Protein AF-G5QZD9-F1 (afdb_monomer_lite)

Radius of gyration: 21.94 Å; chains: 1; bounding box: 52×48×44 Å

pLDDT: mean 81.45, std 10.4, range [44.31, 94.56]

Structure (mmCIF, N/CA/C/O backbone):
data_AF-G5QZD9-F1
#
_entry.id   AF-G5QZD9-F1
#
loop_
_atom_site.group_PDB
_atom_site.id
_atom_site.type_symbol
_atom_site.label_atom_id
_atom_site.label_alt_id
_atom_site.label_comp_id
_atom_site.label_asym_id
_atom_site.label_entity_id
_atom_site.label_seq_id
_atom_site.pdbx_PDB_ins_code
_atom_site.Cartn_x
_atom_site.Cartn_y
_atom_site.Cartn_z
_atom_site.occupancy
_atom_site.B_iso_or_equiv
_atom_site.auth_seq_id
_atom_site.auth_comp_id
_atom_site.auth_asym_id
_atom_site.auth_atom_id
_atom_site.pdbx_PDB_model_num
ATOM 1 N N . ALA A 1 1 ? 12.212 10.213 -14.016 1.00 57.09 1 ALA A N 1
ATOM 2 C CA . ALA A 1 1 ? 12.507 11.643 -14.255 1.00 57.09 1 ALA A CA 1
ATOM 3 C C . ALA A 1 1 ? 14.010 11.920 -14.200 1.00 57.09 1 ALA A C 1
ATOM 5 O O . ALA A 1 1 ? 14.555 12.299 -15.226 1.00 57.09 1 ALA A O 1
ATOM 6 N N . LEU A 1 2 ? 14.697 11.643 -13.080 1.00 64.06 2 LEU A N 1
ATOM 7 C CA . LEU A 1 2 ? 16.149 11.859 -12.952 1.00 64.06 2 LEU A CA 1
ATOM 8 C C . LEU A 1 2 ? 16.979 11.125 -14.026 1.00 64.06 2 LEU A C 1
ATOM 10 O O . LEU A 1 2 ? 17.797 11.750 -14.699 1.00 64.06 2 LEU A O 1
ATOM 14 N N . ALA A 1 3 ? 16.728 9.827 -14.249 1.00 65.88 3 ALA A N 1
ATOM 15 C CA . ALA A 1 3 ? 17.441 9.042 -15.269 1.00 65.88 3 ALA A CA 1
ATOM 16 C C . ALA A 1 3 ? 17.212 9.545 -16.706 1.00 65.88 3 ALA A C 1
ATOM 18 O O . ALA A 1 3 ? 18.078 9.401 -17.561 1.00 65.88 3 ALA A O 1
ATOM 19 N N . LEU A 1 4 ? 16.061 10.173 -16.968 1.00 65.69 4 LEU A N 1
ATOM 20 C CA . LEU A 1 4 ? 15.754 10.756 -18.274 1.00 65.69 4 LEU A CA 1
ATOM 21 C C . LEU A 1 4 ? 16.483 12.092 -18.453 1.00 65.69 4 LEU A C 1
ATOM 23 O O . LEU A 1 4 ? 17.042 12.319 -19.516 1.00 65.69 4 LEU A O 1
ATOM 27 N N . MET A 1 5 ? 16.555 12.913 -17.394 1.00 62.81 5 MET A N 1
ATOM 28 C CA . MET A 1 5 ? 17.320 14.169 -17.357 1.00 62.81 5 MET A CA 1
ATOM 29 C C . MET A 1 5 ? 18.821 13.941 -17.555 1.00 62.81 5 MET A C 1
ATOM 31 O O . MET A 1 5 ? 19.468 14.721 -18.243 1.00 62.81 5 MET A O 1
ATOM 35 N N . ALA A 1 6 ? 19.366 12.834 -17.044 1.00 62.91 6 ALA A N 1
ATOM 36 C CA . ALA A 1 6 ? 20.759 12.454 -17.276 1.00 62.91 6 ALA A CA 1
ATOM 37 C C . ALA A 1 6 ? 21.105 12.230 -18.758 1.00 62.91 6 ALA A C 1
ATOM 39 O O . ALA A 1 6 ? 22.253 12.418 -19.141 1.00 62.91 6 ALA A O 1
ATOM 40 N N . LYS A 1 7 ? 20.122 11.867 -19.593 1.00 63.56 7 LYS A N 1
ATOM 41 C CA . LYS A 1 7 ? 20.308 11.682 -21.040 1.00 63.56 7 LYS A CA 1
ATOM 42 C C . LYS A 1 7 ? 20.344 13.011 -21.817 1.00 63.56 7 LYS A C 1
ATOM 44 O O . LYS A 1 7 ? 20.700 13.014 -22.987 1.00 63.56 7 LYS A O 1
ATOM 49 N N . ILE A 1 8 ? 19.936 14.114 -21.183 1.00 67.88 8 ILE A N 1
ATOM 50 C CA . ILE A 1 8 ? 19.807 15.460 -21.777 1.00 67.88 8 ILE A CA 1
ATOM 51 C C . ILE A 1 8 ? 20.953 16.385 -21.325 1.00 67.88 8 ILE A C 1
ATOM 53 O O . ILE A 1 8 ? 21.140 17.460 -21.888 1.00 67.88 8 ILE A O 1
ATOM 57 N N . ILE A 1 9 ? 21.723 15.984 -20.306 1.00 64.19 9 ILE A N 1
ATOM 58 C CA . ILE A 1 9 ? 22.899 16.723 -19.831 1.00 64.19 9 ILE A CA 1
ATOM 59 C C . ILE A 1 9 ? 24.056 16.462 -20.813 1.00 64.19 9 ILE A C 1
ATOM 61 O O . ILE A 1 9 ? 24.324 15.299 -21.118 1.00 64.19 9 ILE A O 1
ATOM 65 N N . PRO A 1 10 ? 24.737 17.505 -21.326 1.00 58.22 10 PRO A N 1
ATOM 66 C CA . PRO A 1 10 ? 25.807 17.349 -22.309 1.00 58.22 10 PRO A CA 1
ATOM 67 C C . PRO A 1 10 ? 26.941 16.453 -21.786 1.00 58.22 10 PRO A C 1
ATOM 69 O O . PRO A 1 10 ? 27.402 16.628 -20.657 1.00 58.22 10 PRO A O 1
ATOM 72 N N . GLU A 1 11 ? 27.436 15.546 -22.640 1.00 56.56 11 GLU A N 1
ATOM 73 C CA . GLU A 1 11 ? 28.496 14.556 -22.344 1.00 56.56 11 GLU A CA 1
ATOM 74 C C . GLU A 1 11 ? 29.808 15.158 -21.794 1.00 56.56 11 GLU A C 1
ATOM 76 O O . GLU A 1 11 ? 30.648 14.438 -21.260 1.00 56.56 11 GLU A O 1
ATOM 81 N N . ASN A 1 12 ? 29.982 16.482 -21.871 1.00 55.44 12 ASN A N 1
ATOM 82 C CA . ASN A 1 12 ? 31.147 17.215 -21.363 1.00 55.44 12 ASN A CA 1
ATOM 83 C C . ASN A 1 12 ? 31.168 17.357 -19.823 1.00 55.44 12 ASN A C 1
ATOM 85 O O . ASN A 1 12 ? 32.172 17.745 -19.235 1.00 55.44 12 ASN A O 1
ATOM 89 N N . THR A 1 13 ? 30.071 17.046 -19.126 1.00 58.12 13 THR A N 1
ATOM 90 C CA . THR A 1 13 ? 30.067 17.006 -17.654 1.00 58.12 13 THR A CA 1
ATOM 91 C C . THR A 1 13 ? 30.233 15.560 -17.200 1.00 58.12 13 THR A C 1
ATOM 93 O O . THR A 1 13 ? 29.242 14.864 -17.037 1.00 58.12 13 THR A O 1
ATOM 96 N N . GLY A 1 14 ? 31.492 15.118 -17.066 1.00 60.09 14 GLY A N 1
ATOM 97 C CA . GLY A 1 14 ? 31.968 13.855 -16.473 1.00 60.09 14 GLY A CA 1
ATOM 98 C C . GLY A 1 14 ? 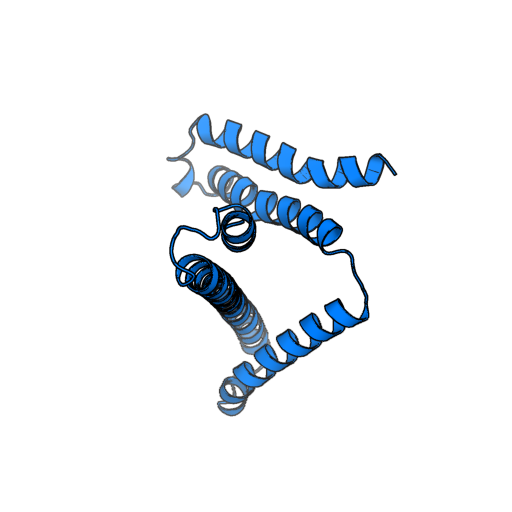30.965 12.694 -16.376 1.00 60.09 14 GLY A C 1
ATOM 99 O O . GLY A 1 14 ? 30.033 12.745 -15.574 1.00 60.09 14 GLY A O 1
ATOM 100 N N . GLY A 1 15 ? 31.224 11.588 -17.089 1.00 72.00 15 GLY A N 1
ATOM 101 C CA . GLY A 1 15 ? 30.365 10.387 -17.215 1.00 72.00 15 GLY A CA 1
ATOM 102 C C . GLY A 1 15 ? 29.897 9.677 -15.926 1.00 72.00 15 GLY A C 1
ATOM 103 O O . GLY A 1 15 ? 29.249 8.637 -15.994 1.00 72.00 15 GLY A O 1
ATOM 104 N N . PHE A 1 16 ? 30.179 10.233 -14.751 1.00 78.50 16 PHE A N 1
ATOM 105 C CA . PHE A 1 16 ? 29.703 9.794 -13.444 1.00 78.50 16 PHE A CA 1
ATOM 106 C C . PHE A 1 16 ? 28.245 10.197 -13.147 1.00 78.50 16 PHE A C 1
ATOM 108 O O . PHE A 1 16 ? 27.526 9.448 -12.485 1.00 78.50 16 PHE A O 1
ATOM 115 N N . ILE A 1 17 ? 27.769 11.344 -13.650 1.00 81.25 17 ILE A N 1
ATOM 116 C CA . ILE A 1 17 ? 26.420 11.865 -13.338 1.00 81.25 17 ILE A CA 1
ATOM 117 C C . ILE A 1 17 ? 25.297 10.941 -13.854 1.00 81.25 17 ILE A C 1
ATOM 119 O O . ILE A 1 17 ? 24.363 10.664 -13.091 1.00 81.25 17 ILE A O 1
ATOM 123 N N . PRO A 1 18 ? 25.357 10.400 -15.089 1.00 81.12 18 PRO A N 1
ATOM 124 C CA . PRO A 1 18 ? 24.332 9.477 -15.572 1.00 81.12 18 PRO A CA 1
ATOM 125 C C . PRO A 1 18 ? 24.276 8.170 -14.781 1.00 81.12 18 PRO A C 1
ATOM 127 O O . PRO A 1 18 ? 23.185 7.689 -14.470 1.00 81.12 18 PRO A O 1
ATOM 130 N N . VAL A 1 19 ? 25.437 7.639 -14.386 1.00 84.31 19 VAL A N 1
ATOM 131 C CA . VAL A 1 19 ? 25.536 6.431 -13.553 1.00 84.31 19 VAL A CA 1
ATOM 132 C C . VAL A 1 19 ? 24.890 6.669 -12.189 1.00 84.31 19 VAL A C 1
ATOM 134 O O . VAL A 1 19 ? 24.059 5.868 -11.755 1.00 84.31 19 VAL A O 1
ATOM 137 N N . LEU A 1 20 ? 25.191 7.805 -11.546 1.00 86.62 20 LEU A N 1
ATOM 138 C CA . LEU A 1 20 ? 24.566 8.182 -10.277 1.00 86.62 20 LEU A CA 1
ATOM 139 C C . LEU A 1 20 ? 23.046 8.312 -10.405 1.00 86.62 20 LEU A C 1
ATOM 141 O O . LEU A 1 20 ? 22.310 7.878 -9.526 1.00 86.62 20 LEU A O 1
ATOM 145 N N . SER A 1 21 ? 22.567 8.887 -11.507 1.00 85.25 21 SER A N 1
ATOM 146 C CA . SER A 1 21 ? 21.140 9.101 -11.747 1.00 85.25 21 SER A CA 1
ATOM 147 C C . SER A 1 21 ? 20.358 7.793 -11.919 1.00 85.25 21 SER A C 1
ATOM 149 O O . SER A 1 21 ? 19.249 7.647 -11.389 1.00 85.25 21 SER A O 1
ATOM 151 N N . VAL A 1 22 ? 20.941 6.811 -12.615 1.00 88.00 22 VAL A N 1
ATOM 152 C CA . VAL A 1 22 ? 20.361 5.465 -12.739 1.00 88.00 22 VAL A CA 1
ATOM 153 C C . VAL A 1 22 ? 20.361 4.759 -11.385 1.00 88.00 22 VAL A C 1
ATOM 155 O O . VAL A 1 22 ? 19.324 4.232 -10.984 1.00 88.00 22 VAL A O 1
ATOM 158 N N . LEU A 1 23 ? 21.474 4.814 -10.645 1.00 90.25 23 LEU A N 1
ATOM 159 C CA . LEU A 1 23 ? 21.570 4.245 -9.298 1.00 90.25 23 LEU A CA 1
ATOM 160 C C . LEU A 1 23 ? 20.521 4.835 -8.351 1.00 90.25 23 LEU A C 1
ATOM 162 O O . LEU A 1 23 ? 19.809 4.081 -7.693 1.00 90.25 23 LEU A O 1
ATOM 166 N N . LEU A 1 24 ? 20.378 6.164 -8.331 1.00 90.31 24 LEU A N 1
ATOM 167 C CA . LEU A 1 24 ? 19.364 6.866 -7.541 1.00 90.31 24 LEU A CA 1
ATOM 168 C C . LEU A 1 24 ? 17.943 6.475 -7.950 1.00 90.31 24 LEU A C 1
ATOM 170 O O . LEU A 1 24 ? 17.063 6.357 -7.104 1.00 90.31 24 LEU A O 1
ATOM 174 N N . SER A 1 25 ? 17.705 6.257 -9.244 1.00 91.25 25 SER A N 1
ATOM 175 C CA . SER A 1 25 ? 16.388 5.842 -9.727 1.00 91.25 25 SER A CA 1
ATOM 176 C C . SER A 1 25 ? 16.050 4.416 -9.280 1.00 91.25 25 SER A C 1
ATOM 178 O O . SER A 1 25 ? 14.940 4.176 -8.812 1.00 91.25 25 SER A O 1
ATOM 180 N N . ILE A 1 26 ? 16.999 3.479 -9.365 1.00 92.62 26 ILE A N 1
ATOM 181 C CA . ILE A 1 26 ? 16.796 2.091 -8.921 1.00 92.62 26 ILE A CA 1
ATOM 182 C C . ILE A 1 26 ? 16.635 2.029 -7.399 1.00 92.62 26 ILE A C 1
ATOM 184 O O . ILE A 1 26 ? 15.711 1.379 -6.911 1.00 92.62 26 ILE A O 1
ATOM 188 N N . SER A 1 27 ? 17.480 2.730 -6.640 1.00 93.00 27 SER A N 1
ATOM 189 C CA . SER A 1 27 ? 17.384 2.748 -5.177 1.00 93.00 27 SER A CA 1
ATOM 190 C C . SER A 1 27 ? 16.080 3.387 -4.693 1.00 93.00 27 SER A C 1
ATOM 192 O O . SER A 1 27 ? 15.465 2.870 -3.757 1.00 93.00 27 SER A O 1
ATOM 194 N N . ALA A 1 28 ? 15.604 4.444 -5.360 1.00 93.12 28 ALA A N 1
ATOM 195 C CA . ALA A 1 28 ? 14.305 5.045 -5.079 1.00 93.12 28 ALA A CA 1
ATOM 196 C C . ALA A 1 28 ? 13.159 4.050 -5.315 1.00 93.12 28 ALA A C 1
ATOM 198 O O . ALA A 1 28 ? 12.309 3.887 -4.442 1.00 93.12 28 ALA A O 1
ATOM 199 N N . ILE A 1 29 ? 13.167 3.335 -6.447 1.00 93.00 29 ILE A N 1
ATOM 200 C CA . ILE A 1 29 ? 12.150 2.318 -6.755 1.00 93.00 29 ILE A CA 1
ATOM 201 C C . ILE A 1 29 ? 12.163 1.199 -5.706 1.00 93.00 29 ILE A C 1
ATOM 203 O O . ILE A 1 29 ? 11.103 0.845 -5.193 1.00 93.00 29 ILE A O 1
ATOM 207 N N . LEU A 1 30 ? 13.340 0.680 -5.339 1.00 94.56 30 LEU A N 1
ATOM 208 C CA . LEU A 1 30 ? 13.469 -0.359 -4.310 1.00 94.56 30 LEU A CA 1
ATOM 209 C C . LEU A 1 30 ? 12.960 0.122 -2.946 1.00 94.56 30 LEU A C 1
ATOM 211 O O . LEU A 1 30 ? 12.228 -0.597 -2.271 1.00 94.56 30 LEU A O 1
ATOM 215 N N . THR A 1 31 ? 13.297 1.353 -2.560 1.00 94.44 31 THR A N 1
ATOM 216 C CA . THR A 1 31 ? 12.862 1.940 -1.284 1.00 94.44 31 THR A CA 1
ATOM 217 C C . THR A 1 31 ? 11.345 2.104 -1.240 1.00 94.44 31 THR A C 1
ATOM 219 O O . THR A 1 31 ? 10.706 1.694 -0.271 1.00 94.44 31 THR A O 1
ATOM 222 N N . SER A 1 32 ? 10.742 2.652 -2.300 1.00 94.31 32 SER A N 1
ATOM 223 C CA . SER A 1 32 ? 9.285 2.778 -2.396 1.00 94.31 32 SER A CA 1
ATOM 224 C C . SER A 1 32 ? 8.596 1.413 -2.413 1.00 94.31 32 SER A C 1
ATOM 226 O O . SER A 1 32 ? 7.576 1.243 -1.748 1.00 94.31 32 SER A O 1
ATOM 228 N N . PHE A 1 33 ? 9.167 0.430 -3.115 1.00 92.19 33 PHE A N 1
ATOM 229 C CA . PHE A 1 33 ? 8.639 -0.930 -3.150 1.00 92.19 33 PHE A CA 1
ATOM 230 C C . PHE A 1 33 ? 8.636 -1.570 -1.760 1.00 92.19 33 PHE A C 1
ATOM 232 O O . PHE A 1 33 ? 7.592 -2.044 -1.320 1.00 92.19 33 PHE A O 1
ATOM 239 N N . PHE A 1 34 ? 9.759 -1.532 -1.035 1.00 92.56 34 PHE A N 1
ATOM 240 C CA . PHE A 1 34 ? 9.830 -2.100 0.313 1.00 92.56 34 PHE A CA 1
ATOM 241 C C . PHE A 1 34 ? 8.919 -1.377 1.305 1.00 92.56 34 PHE A C 1
ATOM 243 O O . PHE A 1 34 ? 8.291 -2.039 2.126 1.00 92.56 34 PHE A O 1
ATOM 250 N N . GLY A 1 35 ? 8.789 -0.050 1.208 1.00 93.94 35 GLY A N 1
ATOM 251 C CA . GLY A 1 35 ? 7.867 0.709 2.055 1.00 93.94 35 GLY A CA 1
ATOM 252 C C . GLY A 1 35 ? 6.409 0.276 1.871 1.00 93.94 35 GLY A C 1
ATOM 253 O O . GLY A 1 35 ? 5.706 0.018 2.847 1.00 93.94 35 GLY A O 1
ATOM 254 N N . ILE A 1 36 ? 5.963 0.134 0.619 1.00 91.88 36 ILE A N 1
ATOM 255 C CA . ILE A 1 36 ? 4.601 -0.324 0.305 1.00 91.88 36 ILE A CA 1
ATOM 256 C C . ILE A 1 36 ? 4.421 -1.798 0.688 1.00 91.88 36 ILE A C 1
ATOM 258 O O . ILE A 1 36 ? 3.399 -2.158 1.272 1.00 91.88 36 ILE A O 1
ATOM 262 N N . TYR A 1 37 ? 5.414 -2.645 0.400 1.00 91.75 37 TYR A N 1
ATOM 263 C CA . TYR A 1 37 ? 5.389 -4.066 0.742 1.00 91.75 37 TYR A CA 1
ATOM 264 C C . TYR A 1 37 ? 5.252 -4.290 2.249 1.00 91.75 37 TYR A C 1
ATOM 266 O O . TYR A 1 37 ? 4.442 -5.113 2.663 1.00 91.75 37 TYR A O 1
ATOM 274 N N . LEU A 1 38 ? 5.989 -3.540 3.073 1.00 92.94 38 LEU A N 1
ATOM 275 C CA . LEU A 1 38 ? 5.912 -3.662 4.527 1.00 92.94 38 LEU A CA 1
ATOM 276 C C . LEU A 1 38 ? 4.523 -3.260 5.050 1.00 92.94 38 LEU A C 1
ATOM 278 O O . LEU A 1 38 ? 3.936 -3.980 5.852 1.00 92.94 38 LEU A O 1
ATOM 282 N N . GLY A 1 39 ? 3.947 -2.175 4.520 1.00 91.88 39 GLY A N 1
ATOM 283 C CA . GLY A 1 39 ? 2.578 -1.770 4.857 1.00 91.88 39 GLY A CA 1
ATOM 284 C C . GLY A 1 39 ? 1.528 -2.808 4.444 1.00 91.88 39 GLY A C 1
ATOM 285 O O . GLY A 1 39 ? 0.608 -3.103 5.206 1.00 91.88 39 GLY A O 1
ATOM 286 N N . PHE A 1 40 ? 1.680 -3.409 3.261 1.00 91.62 40 PHE A N 1
ATOM 287 C CA . PHE A 1 40 ? 0.834 -4.516 2.808 1.00 91.62 40 PHE A CA 1
ATOM 288 C C . PHE A 1 40 ? 0.982 -5.753 3.700 1.00 91.62 40 PHE A C 1
ATOM 290 O O . PHE A 1 40 ? -0.017 -6.373 4.069 1.00 91.62 40 PHE A O 1
ATOM 297 N N . TYR A 1 41 ? 2.218 -6.086 4.070 1.00 91.94 41 TYR A N 1
ATOM 298 C CA . TYR A 1 41 ? 2.540 -7.209 4.936 1.00 91.94 41 TYR A CA 1
ATOM 299 C C . TYR A 1 41 ? 1.879 -7.070 6.310 1.00 91.94 41 TYR A C 1
ATOM 301 O O . TYR A 1 41 ? 1.229 -8.013 6.772 1.00 91.94 41 TYR A O 1
ATOM 309 N N . ASP A 1 42 ? 1.988 -5.897 6.934 1.00 91.31 42 ASP A N 1
ATOM 310 C CA . ASP A 1 42 ? 1.383 -5.623 8.239 1.00 91.3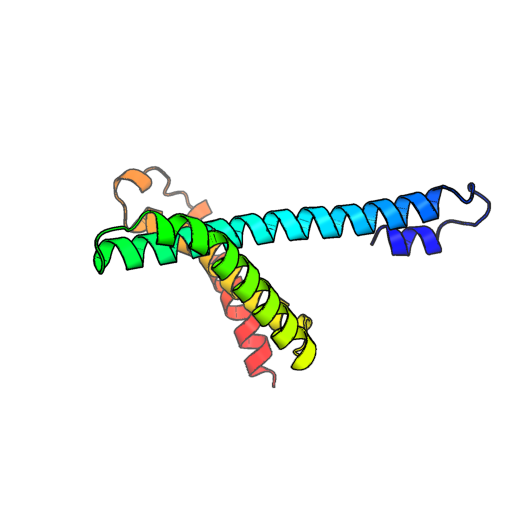1 42 ASP A CA 1
ATOM 311 C C . ASP A 1 42 ? -0.147 -5.621 8.160 1.00 91.31 42 ASP A C 1
ATOM 313 O O . ASP A 1 42 ? -0.813 -6.208 9.017 1.00 91.31 42 ASP A O 1
ATOM 317 N N . ALA A 1 43 ? -0.720 -5.033 7.103 1.00 91.62 43 ALA A N 1
ATOM 318 C CA . ALA A 1 43 ? -2.164 -5.019 6.894 1.00 91.62 43 ALA A CA 1
ATOM 319 C C . ALA A 1 43 ? -2.734 -6.437 6.726 1.00 91.62 43 ALA A C 1
ATOM 321 O O . ALA A 1 43 ? -3.688 -6.806 7.415 1.00 91.62 43 ALA A O 1
ATOM 322 N N . LEU A 1 44 ? -2.138 -7.259 5.854 1.00 90.94 44 LEU A N 1
ATOM 323 C CA . LEU A 1 44 ? -2.578 -8.639 5.652 1.00 90.94 44 LEU A CA 1
ATOM 324 C C . LEU A 1 44 ? -2.366 -9.498 6.894 1.00 90.94 44 LEU A C 1
ATOM 326 O O . LEU A 1 44 ? -3.278 -10.223 7.288 1.00 90.94 44 LEU A O 1
ATOM 330 N N . SER A 1 45 ? -1.197 -9.404 7.528 1.00 90.38 45 SER A N 1
ATOM 331 C CA . SER A 1 45 ? -0.912 -10.146 8.757 1.00 90.38 45 SER A CA 1
ATOM 332 C C . SER A 1 45 ? -1.912 -9.783 9.853 1.00 90.38 45 SER A C 1
ATOM 334 O O . SER A 1 45 ? -2.465 -10.676 10.489 1.00 90.38 45 SER A O 1
ATOM 336 N N . GLY A 1 46 ? -2.223 -8.494 10.023 1.00 88.75 46 GLY A N 1
ATOM 337 C CA . GLY A 1 46 ? -3.230 -8.019 10.971 1.00 88.75 46 GLY A CA 1
ATOM 338 C C . GLY A 1 46 ? -4.630 -8.561 10.679 1.00 88.75 46 GLY A C 1
ATOM 339 O O . GLY A 1 46 ? -5.291 -9.061 11.589 1.00 88.75 46 GLY A O 1
ATOM 340 N N . ILE A 1 47 ? -5.067 -8.535 9.413 1.00 89.44 47 ILE A N 1
ATOM 341 C CA . ILE A 1 47 ? -6.364 -9.095 8.996 1.00 89.44 47 ILE A CA 1
ATOM 342 C C . ILE A 1 47 ? -6.420 -10.598 9.282 1.00 89.44 47 ILE A C 1
ATOM 344 O O . ILE A 1 47 ? -7.377 -11.073 9.894 1.00 89.44 47 ILE A O 1
ATOM 348 N N . ILE A 1 48 ? -5.392 -11.345 8.872 1.00 87.69 48 ILE A N 1
ATOM 349 C CA . ILE A 1 48 ? -5.333 -12.798 9.044 1.00 87.69 48 ILE A CA 1
ATOM 350 C C . ILE A 1 48 ? -5.318 -13.163 10.531 1.00 87.69 48 ILE A C 1
ATOM 352 O O . ILE A 1 48 ? -6.061 -14.054 10.937 1.00 87.69 48 ILE A O 1
ATOM 356 N N . ILE A 1 49 ? -4.526 -12.467 11.354 1.00 86.69 49 ILE A N 1
ATOM 357 C CA . ILE A 1 49 ? -4.483 -12.691 12.805 1.00 86.69 49 ILE A CA 1
ATOM 358 C C . ILE A 1 49 ? -5.843 -12.382 13.431 1.00 86.69 49 ILE A C 1
ATOM 360 O O . ILE A 1 49 ? -6.330 -13.189 14.215 1.00 86.69 49 ILE A O 1
ATOM 364 N N . ASN A 1 50 ? -6.478 -11.264 13.071 1.00 88.12 50 ASN A N 1
ATOM 365 C CA . ASN A 1 50 ? -7.782 -10.878 13.613 1.00 88.12 50 ASN A CA 1
ATOM 366 C C . ASN A 1 50 ? -8.886 -11.893 13.261 1.00 88.12 50 ASN A C 1
ATOM 368 O O . ASN A 1 50 ? -9.727 -12.216 14.097 1.00 88.12 50 ASN A O 1
ATOM 372 N N . ILE A 1 51 ? -8.876 -12.431 12.037 1.00 84.75 51 ILE A N 1
ATOM 373 C CA . ILE A 1 51 ? -9.803 -13.495 11.627 1.00 84.75 51 ILE A CA 1
ATOM 374 C C . ILE A 1 51 ? -9.480 -14.802 12.358 1.00 84.75 51 ILE A C 1
ATOM 376 O O . ILE A 1 51 ? -10.388 -15.452 12.874 1.00 84.75 51 ILE A O 1
ATOM 380 N N . ALA A 1 52 ? -8.203 -15.182 12.426 1.00 83.44 52 ALA A N 1
ATOM 381 C CA . ALA A 1 52 ? -7.774 -16.411 13.081 1.00 83.44 52 ALA A CA 1
ATOM 382 C C . ALA A 1 52 ? -8.135 -16.411 14.570 1.00 83.44 52 ALA A C 1
ATOM 384 O O . ALA A 1 52 ? -8.669 -17.402 15.053 1.00 83.44 52 ALA A O 1
ATOM 385 N N . ASP A 1 53 ? -7.933 -15.293 15.270 1.00 80.38 53 ASP A N 1
ATOM 386 C CA . ASP A 1 53 ? -8.271 -15.150 16.690 1.00 80.38 53 ASP A CA 1
ATOM 387 C C . ASP A 1 53 ? -9.777 -15.255 16.954 1.00 80.38 53 ASP A C 1
ATOM 389 O O . ASP A 1 53 ? -10.205 -15.694 18.019 1.00 80.38 53 ASP A O 1
ATOM 393 N N . ARG A 1 54 ? -10.596 -14.896 15.958 1.00 77.75 54 ARG A N 1
ATOM 394 C CA . ARG A 1 54 ? -12.053 -15.001 16.042 1.00 77.75 54 ARG A CA 1
ATOM 395 C C . ARG A 1 54 ? -12.570 -16.430 15.841 1.00 77.75 54 ARG A C 1
ATOM 397 O O . ARG A 1 54 ? -13.672 -16.722 16.297 1.00 77.75 54 ARG A O 1
ATOM 404 N N . PHE A 1 55 ? -11.819 -17.302 15.164 1.00 73.44 55 PHE A N 1
ATOM 405 C CA . PHE A 1 55 ? -12.286 -18.641 14.776 1.00 73.44 55 PHE A CA 1
ATOM 406 C C . PHE A 1 55 ? -11.504 -19.810 15.403 1.00 73.44 55 PHE A C 1
ATOM 408 O O . PHE A 1 55 ? -12.081 -20.883 15.566 1.00 73.44 55 PHE A O 1
ATOM 415 N N . ILE A 1 56 ? -10.219 -19.656 15.745 1.00 69.56 56 ILE A N 1
ATOM 416 C CA . ILE A 1 56 ? -9.335 -20.751 16.184 1.00 69.56 56 ILE A CA 1
ATOM 417 C C . ILE A 1 56 ? -8.453 -20.311 17.365 1.00 69.56 56 ILE A C 1
ATOM 419 O O . ILE A 1 56 ? -7.843 -19.245 17.350 1.00 69.56 56 ILE A O 1
ATOM 423 N N . VAL A 1 57 ? -8.297 -21.192 18.363 1.00 60.09 57 VAL A N 1
ATOM 424 C CA . VAL A 1 57 ? -7.313 -21.019 19.446 1.00 60.09 57 VAL A CA 1
ATOM 425 C C . VAL A 1 57 ? -5.896 -21.076 18.866 1.00 60.09 57 VAL A C 1
ATOM 427 O O . VAL A 1 57 ? -5.479 -22.061 18.255 1.00 60.09 57 VAL A O 1
ATOM 430 N N . ARG A 1 58 ? -5.161 -19.979 19.048 1.00 62.53 58 ARG A N 1
ATOM 431 C CA . ARG A 1 58 ? -3.875 -19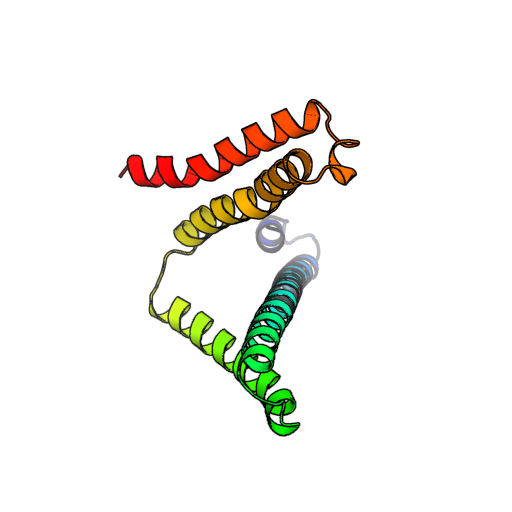.678 18.409 1.00 62.53 58 ARG A CA 1
ATOM 432 C C . ARG A 1 58 ? -2.820 -20.772 18.650 1.00 62.53 58 ARG A C 1
ATOM 434 O O . ARG A 1 58 ? -2.377 -20.994 19.773 1.00 62.53 58 ARG A O 1
ATOM 441 N N . GLY A 1 59 ? -2.346 -21.411 17.580 1.00 64.19 59 GLY A N 1
ATOM 442 C CA . GLY A 1 59 ? -1.188 -22.311 17.621 1.00 64.19 59 GLY A CA 1
ATOM 443 C C . GLY A 1 59 ? 0.117 -21.583 17.276 1.00 64.19 59 GLY A C 1
ATOM 444 O O . GLY A 1 59 ? 0.181 -20.875 16.274 1.00 64.19 59 GLY A O 1
ATOM 445 N N . LYS A 1 60 ? 1.201 -21.806 18.037 1.00 66.69 60 LYS A N 1
ATOM 446 C CA . LYS A 1 60 ? 2.542 -21.207 17.802 1.00 66.69 60 LYS A CA 1
ATOM 447 C C . LYS A 1 60 ? 3.080 -21.442 16.374 1.00 66.69 60 LYS A C 1
ATOM 449 O O . LYS A 1 60 ? 3.816 -20.615 15.847 1.00 66.69 60 LYS A O 1
ATOM 454 N N . LYS A 1 61 ? 2.667 -22.546 15.733 1.00 70.00 61 LYS A N 1
ATOM 455 C CA . LYS A 1 61 ? 3.002 -22.890 14.338 1.00 70.00 61 LYS A CA 1
ATOM 456 C C . LYS A 1 61 ? 2.384 -21.931 13.311 1.00 70.00 61 LYS A C 1
ATOM 458 O O . LYS A 1 61 ? 3.021 -21.651 12.303 1.00 70.00 61 LYS A O 1
ATOM 463 N N . PHE A 1 62 ? 1.189 -21.397 13.576 1.00 78.44 62 PHE A N 1
ATOM 464 C CA . PHE A 1 62 ? 0.496 -20.478 12.667 1.00 78.44 62 PHE A CA 1
ATOM 465 C C . PHE A 1 62 ? 1.252 -19.156 12.522 1.00 78.44 62 PHE A C 1
ATOM 467 O O . PHE A 1 62 ? 1.471 -18.685 11.411 1.00 78.44 62 PHE A O 1
ATOM 474 N N . ASN A 1 63 ? 1.743 -18.610 13.638 1.00 78.62 63 ASN A N 1
ATOM 475 C CA . ASN A 1 63 ? 2.482 -17.348 13.633 1.00 78.62 63 ASN A CA 1
ATOM 476 C C . ASN A 1 63 ? 3.805 -17.440 12.855 1.00 78.62 63 ASN A C 1
ATOM 478 O O . ASN A 1 63 ? 4.228 -16.466 12.248 1.00 78.62 63 ASN A O 1
ATOM 482 N N . ASN A 1 64 ? 4.442 -18.616 12.848 1.00 83.25 64 ASN A N 1
ATOM 483 C CA . ASN A 1 64 ? 5.680 -18.828 12.099 1.00 83.25 64 ASN A CA 1
ATOM 484 C C . ASN A 1 64 ? 5.435 -19.048 10.595 1.00 83.25 64 ASN A C 1
ATOM 486 O O . ASN A 1 64 ? 6.316 -18.784 9.787 1.00 83.25 64 ASN A O 1
ATOM 490 N N . PHE A 1 65 ? 4.244 -19.525 10.212 1.00 85.25 65 PHE A N 1
ATOM 491 C CA . PHE A 1 65 ? 3.871 -19.749 8.811 1.00 85.25 65 PHE A CA 1
ATOM 492 C C . PHE A 1 65 ? 3.274 -18.502 8.140 1.00 85.25 65 PHE A C 1
ATOM 494 O O . PHE A 1 65 ? 3.389 -18.332 6.928 1.00 85.25 65 PHE A O 1
ATOM 501 N N . LEU A 1 66 ? 2.680 -17.605 8.931 1.00 87.12 66 LEU A N 1
ATOM 502 C CA . LEU A 1 66 ? 2.098 -16.345 8.476 1.00 87.12 66 LEU A CA 1
ATOM 503 C C . LEU A 1 66 ? 3.021 -15.512 7.560 1.00 87.12 66 LEU A C 1
ATOM 505 O O . LEU A 1 66 ? 2.565 -15.153 6.472 1.00 87.12 66 LEU A O 1
ATOM 509 N N . PRO A 1 67 ? 4.303 -15.249 7.904 1.00 87.19 67 PRO A N 1
ATOM 510 C CA . PRO A 1 67 ? 5.178 -14.456 7.042 1.00 87.19 67 PRO A CA 1
ATOM 511 C C . PRO A 1 67 ? 5.391 -15.079 5.662 1.00 87.19 67 PRO A C 1
ATOM 513 O O . PRO A 1 67 ? 5.372 -14.381 4.645 1.00 87.19 67 PRO A O 1
ATOM 516 N N . TYR A 1 68 ? 5.557 -16.402 5.617 1.00 89.38 68 TYR A N 1
ATOM 517 C CA . TYR A 1 68 ? 5.728 -17.141 4.369 1.00 89.38 68 TYR A CA 1
ATOM 518 C C . TYR A 1 68 ? 4.475 -17.060 3.500 1.00 89.38 68 TYR A C 1
ATOM 520 O O . TYR A 1 68 ? 4.580 -16.824 2.299 1.00 89.38 68 TYR A O 1
ATOM 528 N N . LEU A 1 69 ? 3.291 -17.192 4.104 1.00 89.19 69 LEU A N 1
ATOM 529 C CA . LEU A 1 69 ? 2.019 -17.118 3.391 1.00 89.19 69 LEU A CA 1
ATOM 530 C C . LEU A 1 69 ? 1.774 -15.729 2.785 1.00 89.19 69 LEU A C 1
ATOM 532 O O . LEU A 1 69 ? 1.388 -15.627 1.620 1.00 89.19 69 LEU A O 1
ATOM 536 N N . VAL A 1 70 ? 2.036 -14.662 3.542 1.00 90.62 70 VAL A N 1
ATOM 537 C CA . VAL A 1 70 ? 1.863 -13.279 3.064 1.00 90.62 70 VAL A CA 1
ATOM 538 C C . VAL A 1 70 ? 2.838 -12.968 1.924 1.00 90.62 70 VAL A C 1
ATOM 540 O O . VAL A 1 70 ? 2.429 -12.435 0.892 1.00 90.62 70 VAL A O 1
ATOM 543 N N . THR A 1 71 ? 4.100 -13.384 2.063 1.00 90.19 71 THR A N 1
ATOM 544 C CA . THR A 1 71 ? 5.126 -13.201 1.023 1.00 90.19 71 THR A CA 1
ATOM 545 C C . THR A 1 71 ? 4.781 -13.977 -0.251 1.00 90.19 71 THR A C 1
ATOM 547 O O . THR A 1 71 ? 4.831 -13.422 -1.348 1.00 90.19 71 THR A O 1
ATOM 550 N N . LEU A 1 72 ? 4.371 -15.245 -0.123 1.00 92.25 72 LEU A N 1
ATOM 551 C CA . LEU A 1 72 ? 3.954 -16.075 -1.257 1.00 92.25 72 LEU A CA 1
ATOM 552 C C . LEU A 1 72 ? 2.760 -15.452 -1.991 1.00 92.25 72 LEU A C 1
ATOM 554 O O . LEU A 1 72 ? 2.758 -15.379 -3.217 1.00 92.25 72 LEU A O 1
ATOM 558 N N . THR A 1 73 ? 1.775 -14.955 -1.240 1.00 90.12 73 THR A N 1
ATOM 559 C CA . THR A 1 73 ? 0.590 -14.294 -1.805 1.00 90.12 73 THR A CA 1
ATOM 560 C C . THR A 1 73 ? 0.978 -13.040 -2.590 1.00 90.12 73 THR A C 1
ATOM 562 O O . THR A 1 73 ? 0.489 -12.842 -3.700 1.00 90.12 73 THR A O 1
ATOM 565 N N . ALA A 1 74 ? 1.898 -12.223 -2.067 1.00 90.69 74 ALA A N 1
ATOM 566 C CA . ALA A 1 74 ? 2.400 -11.042 -2.768 1.00 90.69 74 ALA A CA 1
ATOM 567 C C . ALA A 1 74 ? 3.082 -11.403 -4.100 1.00 90.69 74 ALA A C 1
ATOM 569 O O . ALA A 1 74 ? 2.810 -10.773 -5.121 1.00 90.69 74 ALA A O 1
ATOM 570 N N . ILE A 1 75 ? 3.925 -12.443 -4.105 1.00 91.62 75 ILE A N 1
ATOM 571 C CA . ILE A 1 75 ? 4.628 -12.910 -5.310 1.00 91.62 75 ILE A CA 1
ATOM 572 C C . ILE A 1 75 ? 3.631 -13.405 -6.361 1.00 91.62 75 ILE A C 1
ATOM 574 O O . ILE A 1 75 ? 3.731 -13.013 -7.520 1.00 91.62 75 ILE A O 1
ATOM 578 N N . VAL A 1 76 ? 2.648 -14.221 -5.967 1.00 93.69 76 VAL A N 1
ATOM 579 C CA . VAL A 1 76 ? 1.623 -14.746 -6.885 1.00 93.69 76 VAL A CA 1
ATOM 580 C C . VAL A 1 76 ? 0.758 -13.622 -7.459 1.00 93.69 76 VAL A C 1
ATOM 582 O O . VAL A 1 76 ? 0.463 -13.639 -8.652 1.00 93.69 76 VAL A O 1
ATOM 585 N N . LEU A 1 77 ? 0.386 -12.625 -6.650 1.00 91.06 77 LEU A N 1
ATOM 586 C CA . LEU A 1 77 ? -0.373 -11.460 -7.115 1.00 91.06 77 LEU A CA 1
ATOM 587 C C . LEU A 1 77 ? 0.418 -10.625 -8.129 1.00 91.06 77 LEU A C 1
ATOM 589 O O . LEU A 1 77 ? -0.116 -10.285 -9.183 1.00 91.06 77 LEU A O 1
ATOM 593 N N . LEU A 1 78 ? 1.687 -10.321 -7.838 1.00 89.44 78 LEU A N 1
ATOM 594 C CA . LEU A 1 78 ? 2.560 -9.578 -8.753 1.00 89.44 78 LEU A CA 1
ATOM 595 C C . LEU A 1 78 ? 2.820 -10.361 -10.043 1.00 89.44 78 LEU A C 1
ATOM 597 O O . LEU A 1 78 ? 2.780 -9.792 -11.129 1.00 89.44 78 LEU A O 1
ATOM 601 N N . TRP A 1 79 ? 3.038 -11.670 -9.934 1.00 92.25 79 TRP A N 1
ATOM 602 C CA . TRP A 1 79 ? 3.188 -12.549 -11.086 1.00 92.25 79 TRP A CA 1
ATOM 603 C C . TRP A 1 79 ? 1.925 -12.564 -11.952 1.00 92.25 79 TRP A C 1
ATOM 605 O O . TRP A 1 79 ? 1.999 -12.356 -13.162 1.00 92.25 79 TRP A O 1
ATOM 615 N N . GLY A 1 80 ? 0.754 -12.755 -11.334 1.00 90.88 80 GLY A N 1
ATOM 616 C CA . GLY A 1 80 ? -0.535 -12.754 -12.026 1.00 90.88 80 GLY A CA 1
ATOM 617 C C . GLY A 1 80 ? -0.822 -11.424 -12.720 1.00 90.88 80 GLY A C 1
ATOM 618 O O . GLY A 1 80 ? -1.304 -11.415 -13.848 1.00 90.88 80 GLY A O 1
ATOM 619 N N . TRP A 1 81 ? -0.453 -10.310 -12.086 1.00 88.00 81 TRP A N 1
ATOM 620 C CA . TRP A 1 81 ? -0.536 -8.980 -12.680 1.00 88.00 81 TRP A CA 1
ATOM 621 C C . TRP A 1 81 ? 0.293 -8.856 -13.968 1.00 88.00 81 TRP A C 1
ATOM 623 O O . TRP A 1 81 ? -0.207 -8.348 -14.969 1.00 88.00 81 TRP A O 1
ATOM 633 N N . VAL A 1 82 ? 1.538 -9.347 -13.956 1.00 88.81 82 VAL A N 1
ATOM 634 C CA . VAL A 1 82 ? 2.435 -9.305 -15.123 1.00 88.81 82 VAL A CA 1
ATOM 635 C C . VAL A 1 82 ? 1.913 -10.185 -16.261 1.00 88.81 82 VAL A C 1
ATOM 637 O O . VAL A 1 82 ? 1.916 -9.757 -17.410 1.00 88.81 82 VAL A O 1
ATOM 640 N N . VAL A 1 83 ? 1.432 -11.395 -15.957 1.00 92.00 83 VAL A N 1
ATOM 641 C CA . VAL A 1 83 ? 0.912 -12.329 -16.975 1.00 92.00 83 VAL A CA 1
ATOM 642 C C . VAL A 1 83 ? -0.386 -11.827 -17.612 1.00 92.00 83 VAL A C 1
ATOM 644 O O . VAL A 1 83 ? -0.625 -12.076 -18.789 1.00 92.00 83 VAL A O 1
ATOM 647 N N . ALA A 1 84 ? -1.226 -11.123 -16.854 1.00 86.44 84 ALA A N 1
ATOM 648 C CA . ALA A 1 84 ? -2.508 -10.622 -17.337 1.00 86.44 84 ALA A CA 1
ATOM 649 C C . ALA A 1 84 ? -2.401 -9.350 -18.208 1.00 86.44 84 ALA A C 1
ATOM 651 O O . ALA A 1 84 ? -3.440 -8.848 -18.635 1.00 86.44 84 ALA A O 1
ATOM 652 N N . ASP A 1 85 ? -1.186 -8.829 -18.450 1.00 83.94 85 ASP A N 1
ATOM 653 C CA . ASP A 1 85 ? -0.893 -7.600 -19.219 1.00 83.94 85 ASP A CA 1
ATOM 654 C C . ASP A 1 85 ? -1.853 -6.445 -18.885 1.00 83.94 85 ASP A C 1
ATOM 656 O O . ASP A 1 85 ? -2.333 -5.689 -19.733 1.00 83.94 85 ASP A O 1
ATOM 660 N N . VAL A 1 86 ? -2.228 -6.333 -17.610 1.00 81.75 86 VAL A N 1
ATOM 661 C CA . VAL A 1 86 ? -3.219 -5.336 -17.234 1.00 81.75 86 VAL A CA 1
ATOM 662 C C . VAL A 1 86 ? -2.549 -3.967 -17.287 1.00 81.75 86 VAL A C 1
ATOM 664 O O . VAL A 1 86 ? -1.454 -3.748 -16.766 1.00 81.75 86 VAL A O 1
ATOM 667 N N . SER A 1 87 ? -3.224 -3.013 -17.929 1.00 84.50 87 SER A N 1
ATOM 668 C CA . SER A 1 87 ? -2.685 -1.669 -18.100 1.00 84.50 87 SER A CA 1
ATOM 669 C C . SER A 1 87 ? -2.392 -1.014 -16.748 1.00 84.50 87 SER A C 1
ATOM 671 O O . SER A 1 87 ? -3.295 -0.748 -15.947 1.00 84.50 87 SER A O 1
ATOM 673 N N . THR A 1 88 ? -1.124 -0.671 -16.527 1.00 83.31 88 THR A N 1
ATOM 674 C CA . THR A 1 88 ? -0.667 0.087 -15.350 1.00 83.31 88 THR A CA 1
ATOM 675 C C . THR A 1 88 ? -1.389 1.428 -15.223 1.00 83.31 88 THR A C 1
ATOM 677 O O . THR A 1 88 ? -1.673 1.881 -14.115 1.00 83.31 88 THR A O 1
ATOM 680 N N . MET A 1 89 ? -1.775 2.029 -16.352 1.00 83.00 89 MET A N 1
ATOM 681 C CA . MET A 1 89 ? -2.520 3.288 -16.396 1.00 83.00 89 MET A CA 1
ATOM 682 C C . MET A 1 89 ? -3.943 3.143 -15.853 1.00 83.00 89 MET A C 1
ATOM 684 O O . MET A 1 89 ? -4.438 4.060 -15.195 1.00 83.00 89 MET A O 1
ATOM 688 N N . ALA A 1 90 ? -4.596 2.002 -16.095 1.00 81.94 90 ALA A N 1
ATOM 689 C CA . ALA A 1 90 ? -5.925 1.731 -15.559 1.00 81.94 90 ALA A CA 1
ATOM 690 C C . ALA A 1 90 ? -5.870 1.545 -14.037 1.00 81.94 90 ALA A C 1
ATOM 692 O O . ALA A 1 90 ? -6.645 2.176 -13.319 1.00 81.94 90 ALA A O 1
ATOM 693 N N . LEU A 1 91 ? -4.909 0.767 -13.521 1.00 83.31 91 LEU A N 1
ATOM 694 C CA . LEU A 1 91 ? -4.733 0.639 -12.070 1.00 83.31 91 LEU A CA 1
ATOM 695 C C . LEU A 1 91 ? -4.447 1.962 -11.389 1.00 83.31 91 LEU A C 1
ATOM 697 O O . LEU A 1 91 ? -4.960 2.193 -10.298 1.00 83.31 91 LEU A O 1
ATOM 701 N N . LEU A 1 92 ? -3.632 2.819 -12.004 1.00 86.31 92 LEU A N 1
ATOM 702 C CA . LEU A 1 92 ? -3.300 4.105 -11.409 1.00 86.31 92 LEU A CA 1
ATOM 703 C C . LEU A 1 92 ? -4.567 4.947 -11.204 1.00 86.31 92 LEU A C 1
ATOM 705 O O . LEU A 1 92 ? -4.728 5.565 -10.158 1.00 86.31 92 LEU A O 1
ATOM 709 N N . GLN A 1 93 ? -5.503 4.909 -12.156 1.00 83.69 93 GLN A N 1
ATOM 710 C CA . GLN A 1 93 ? -6.779 5.627 -12.057 1.00 83.69 93 GLN A CA 1
ATOM 711 C C . GLN A 1 93 ? -7.667 5.078 -10.936 1.00 83.69 93 GLN A C 1
ATOM 713 O O . GLN A 1 93 ? -8.192 5.852 -10.135 1.00 83.69 93 GLN A O 1
ATOM 718 N N . TRP A 1 94 ? -7.782 3.752 -10.831 1.00 84.50 94 TRP A N 1
ATOM 719 C CA . TRP A 1 94 ? -8.511 3.108 -9.736 1.00 84.50 94 TRP A CA 1
ATOM 720 C C . TRP A 1 94 ? -7.879 3.394 -8.372 1.00 84.50 94 TRP A C 1
ATOM 722 O O . TRP A 1 94 ? -8.582 3.704 -7.412 1.00 84.50 94 TRP A O 1
ATOM 732 N N . THR A 1 95 ? -6.548 3.352 -8.305 1.00 85.81 95 THR A N 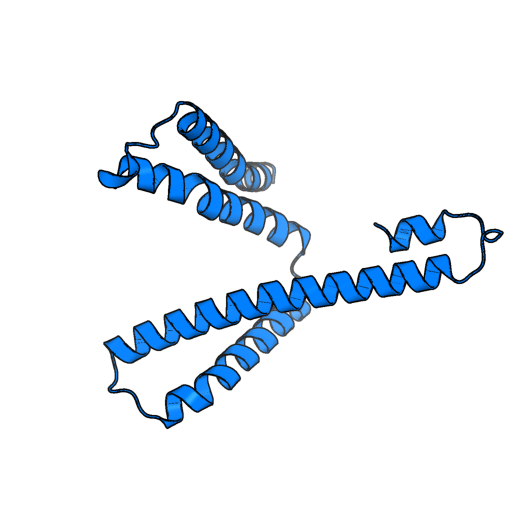1
ATOM 733 C CA . THR A 1 95 ? -5.766 3.621 -7.094 1.00 85.81 95 THR A CA 1
ATOM 734 C C . THR A 1 95 ? -5.962 5.061 -6.624 1.00 85.81 95 THR A C 1
ATOM 736 O O . THR A 1 95 ? -6.169 5.286 -5.440 1.00 85.81 95 THR A O 1
ATOM 739 N N . VAL A 1 96 ? -5.983 6.050 -7.523 1.00 85.44 96 VAL A N 1
ATOM 740 C CA . VAL A 1 96 ? -6.238 7.455 -7.145 1.00 85.44 96 VAL A CA 1
ATOM 741 C C . VAL A 1 96 ? -7.630 7.632 -6.532 1.00 85.44 96 VAL A C 1
ATOM 743 O O . VAL A 1 96 ? -7.763 8.311 -5.513 1.00 85.44 96 VAL A O 1
ATOM 746 N N . GLY A 1 97 ? -8.655 6.984 -7.096 1.00 84.88 97 GLY A N 1
ATOM 747 C CA . GLY A 1 97 ? -10.009 7.019 -6.540 1.00 84.88 97 GLY A CA 1
ATOM 748 C C . GLY A 1 97 ? -10.082 6.421 -5.131 1.00 84.88 97 GLY A C 1
ATOM 749 O O . GLY A 1 97 ? -10.627 7.042 -4.216 1.00 84.88 97 GLY A O 1
ATOM 750 N N . THR A 1 98 ? -9.485 5.244 -4.919 1.00 86.94 98 THR A N 1
ATOM 751 C CA . THR A 1 98 ? -9.489 4.580 -3.603 1.00 86.94 98 THR A CA 1
ATOM 752 C C . THR A 1 98 ? -8.628 5.313 -2.577 1.00 86.94 98 THR A C 1
ATOM 754 O O . THR A 1 98 ? -9.062 5.475 -1.437 1.00 86.94 98 THR A O 1
ATOM 757 N N . PHE A 1 99 ? -7.460 5.835 -2.965 1.00 86.62 99 PHE A N 1
ATOM 758 C CA . PHE A 1 99 ? -6.637 6.671 -2.089 1.00 86.62 99 PHE A CA 1
ATOM 759 C C . PHE A 1 99 ? -7.360 7.956 -1.695 1.00 86.62 99 PHE A C 1
ATOM 761 O O . PHE A 1 99 ? -7.312 8.325 -0.523 1.00 86.62 99 PHE A O 1
ATOM 768 N N . GLY A 1 100 ? -8.061 8.618 -2.620 1.00 86.00 100 GLY A N 1
ATOM 769 C CA . GLY A 1 100 ? -8.885 9.787 -2.305 1.00 86.00 100 GLY A CA 1
ATOM 770 C C . GLY A 1 100 ? -9.977 9.450 -1.290 1.00 86.00 100 GLY A C 1
ATOM 771 O O . GLY A 1 100 ? -10.149 10.156 -0.300 1.00 86.00 100 GLY A O 1
ATOM 772 N N . LEU A 1 101 ? -10.654 8.315 -1.460 1.00 88.56 101 LEU A N 1
ATOM 773 C CA . LEU A 1 101 ? -11.676 7.868 -0.517 1.00 88.56 101 LEU A CA 1
ATOM 774 C C . LEU A 1 101 ? -11.093 7.593 0.880 1.00 88.56 101 LEU A C 1
ATOM 776 O O . LEU A 1 101 ? -11.609 8.099 1.877 1.00 88.56 101 LEU A O 1
ATOM 780 N N . VAL A 1 102 ? -9.999 6.833 0.960 1.00 88.75 102 VAL A N 1
ATOM 781 C CA . VAL A 1 102 ? -9.397 6.426 2.239 1.00 88.75 102 VAL A CA 1
ATOM 782 C C . VAL A 1 102 ? -8.732 7.600 2.961 1.00 88.75 102 VAL A C 1
ATOM 784 O O . VAL A 1 102 ? -8.916 7.760 4.164 1.00 88.75 102 VAL A O 1
ATOM 787 N N . SER A 1 103 ? -7.986 8.442 2.245 1.00 86.81 103 SER A N 1
ATOM 788 C CA . SER A 1 103 ? -7.235 9.556 2.842 1.00 86.81 103 SER A CA 1
ATOM 789 C C . SER A 1 103 ? -8.090 10.785 3.141 1.00 86.81 103 SER A C 1
ATOM 791 O O . SER A 1 103 ? -7.802 11.502 4.095 1.00 86.81 103 SER A O 1
ATOM 793 N N . CYS A 1 104 ? -9.135 11.036 2.347 1.00 86.00 104 CYS A N 1
ATOM 794 C CA . CYS A 1 104 ? -9.891 12.283 2.399 1.00 86.00 104 CYS A CA 1
ATOM 795 C C . CYS A 1 104 ? -11.299 12.093 2.982 1.00 86.00 104 CYS A C 1
ATOM 797 O O . CYS A 1 104 ? -11.687 12.817 3.899 1.00 86.00 104 CYS A O 1
ATOM 799 N N . LEU A 1 105 ? -12.061 11.093 2.520 1.00 85.44 105 LEU A N 1
ATOM 800 C CA . LEU A 1 105 ? -13.450 10.897 2.965 1.00 85.44 105 LEU A CA 1
ATOM 801 C C . LEU A 1 105 ? -13.553 10.247 4.350 1.00 85.44 105 LEU A C 1
ATOM 803 O O . LEU A 1 105 ? -14.363 10.697 5.161 1.00 85.44 105 LEU A O 1
ATOM 807 N N . ILE A 1 106 ? -12.749 9.218 4.647 1.00 87.31 106 ILE A N 1
ATOM 808 C CA . ILE A 1 106 ? -12.791 8.522 5.949 1.00 87.31 106 ILE A CA 1
ATOM 809 C C . ILE A 1 106 ? -12.579 9.477 7.138 1.00 87.31 106 ILE A C 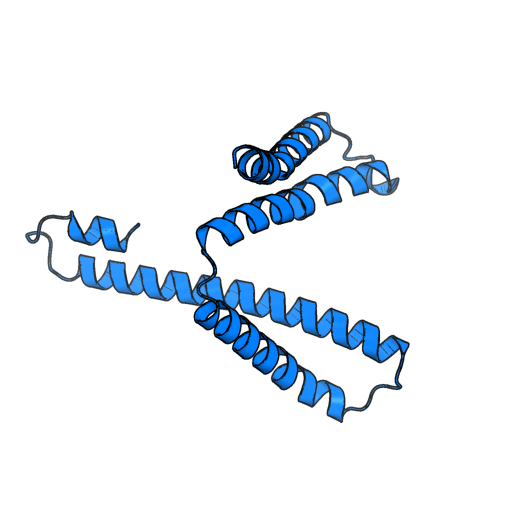1
ATOM 811 O O . ILE A 1 106 ? -13.415 9.457 8.046 1.00 87.31 106 ILE A O 1
ATOM 815 N N . PRO A 1 107 ? -11.537 10.334 7.182 1.00 82.69 107 PRO A N 1
ATOM 816 C CA . PRO A 1 107 ? -11.350 11.244 8.314 1.00 82.69 107 PRO A CA 1
ATOM 817 C C . PRO A 1 107 ? -12.449 12.311 8.402 1.00 82.69 107 PRO A C 1
ATOM 819 O O . PRO A 1 107 ? -12.899 12.622 9.505 1.00 82.69 107 PRO A O 1
ATOM 822 N N . CYS A 1 108 ? -12.943 12.821 7.266 1.00 84.81 108 CYS A N 1
ATOM 823 C CA . CYS A 1 108 ? -14.070 13.759 7.248 1.00 84.81 108 CYS A CA 1
ATOM 824 C C . CYS A 1 108 ? -15.338 13.123 7.837 1.00 84.81 108 CYS A C 1
ATOM 826 O O . CYS A 1 108 ? -16.009 13.721 8.681 1.00 84.81 108 CYS A O 1
ATOM 828 N N . TYR A 1 109 ? -15.623 11.875 7.457 1.00 84.62 109 TYR A N 1
ATOM 829 C CA . TYR A 1 109 ? -16.730 11.104 8.012 1.00 84.62 109 TYR A CA 1
ATOM 830 C C . TYR A 1 109 ? -16.555 10.849 9.519 1.00 84.62 109 TYR A C 1
ATOM 832 O O . TYR A 1 109 ? -17.511 10.989 10.287 1.00 84.62 109 TYR A O 1
ATOM 840 N N . LEU A 1 110 ? -15.333 10.538 9.968 1.00 84.56 110 LEU A N 1
ATOM 841 C CA . LEU A 1 110 ? -15.031 10.314 11.385 1.00 84.56 110 LEU A CA 1
ATOM 842 C C . LEU A 1 110 ? -15.286 11.563 12.242 1.00 84.56 110 LEU A C 1
ATOM 844 O O . LEU A 1 110 ? -15.849 11.442 13.327 1.00 84.56 110 LEU A O 1
ATOM 848 N N . ILE A 1 111 ? -14.928 12.756 11.752 1.00 84.75 111 ILE A N 1
ATOM 849 C CA . ILE A 1 111 ? -15.168 14.036 12.446 1.00 84.75 111 ILE A CA 1
ATOM 850 C C . ILE A 1 111 ? -16.670 14.284 12.652 1.00 84.75 111 ILE A C 1
ATOM 852 O O . ILE A 1 111 ? -17.087 14.821 13.682 1.00 84.75 111 ILE A O 1
ATOM 856 N N . TRP A 1 112 ? -17.510 13.882 11.695 1.00 78.62 112 TRP A N 1
ATOM 857 C CA . TRP A 1 112 ? -18.962 14.022 11.814 1.00 78.62 112 TRP A CA 1
ATOM 858 C C . TRP A 1 112 ? -19.604 12.982 12.725 1.00 78.62 112 TRP A C 1
ATOM 860 O O . TRP A 1 112 ? -20.548 13.323 13.436 1.00 78.62 112 TRP A O 1
ATOM 870 N N . ARG A 1 113 ? -19.087 11.749 12.738 1.00 82.38 113 ARG A N 1
ATOM 871 C CA . ARG A 1 113 ? -19.661 10.647 13.519 1.00 82.38 113 ARG A CA 1
ATOM 872 C C . ARG A 1 113 ? -19.166 10.588 14.965 1.00 82.38 113 ARG A C 1
ATOM 874 O O . ARG A 1 113 ? -19.931 10.191 15.839 1.00 82.38 113 ARG A O 1
ATOM 881 N N . VAL A 1 114 ? -17.910 10.946 15.229 1.00 85.06 114 VAL A N 1
ATOM 882 C CA . VAL A 1 114 ? -17.289 10.789 16.552 1.00 85.06 114 VAL A CA 1
ATOM 883 C C . VAL A 1 114 ? -17.317 12.118 17.317 1.00 85.06 114 VAL A C 1
ATOM 885 O O . VAL A 1 114 ? -16.661 13.077 16.903 1.00 85.06 114 VAL A O 1
ATOM 888 N N . PRO A 1 115 ? -18.015 12.196 18.467 1.00 71.44 115 PRO A N 1
ATOM 889 C CA . PRO A 1 115 ? -18.187 13.446 19.205 1.00 71.44 115 PRO A CA 1
ATOM 890 C C . PRO A 1 115 ? -16.869 14.035 19.729 1.00 71.44 115 PRO A C 1
ATOM 892 O O . PRO A 1 115 ? -16.744 15.254 19.808 1.00 71.44 115 PRO A O 1
ATOM 895 N N . SER A 1 116 ? -15.849 13.211 20.005 1.00 75.81 116 SER A N 1
ATOM 896 C CA . SER A 1 116 ? -14.541 13.712 20.457 1.00 75.81 116 SER A CA 1
ATOM 897 C C . SER A 1 116 ? -13.734 14.410 19.352 1.00 75.81 116 SER A C 1
ATOM 899 O O . SER A 1 116 ? -12.853 15.210 19.662 1.00 75.81 116 SER A O 1
ATOM 901 N N . LEU A 1 117 ? -14.034 14.147 18.072 1.00 72.38 117 LEU A N 1
ATOM 902 C CA . LEU A 1 117 ? -13.367 14.777 16.927 1.00 72.38 117 LEU A CA 1
ATOM 903 C C . LEU A 1 117 ? -14.133 15.987 16.374 1.00 72.38 117 LEU A C 1
ATOM 905 O O . LEU A 1 117 ? -13.572 16.741 15.581 1.00 72.38 117 LEU A O 1
ATOM 909 N N . GLN A 1 118 ? -15.362 16.248 16.838 1.00 71.75 118 GLN A N 1
ATOM 910 C CA . GLN A 1 118 ? -16.143 17.433 16.446 1.00 71.75 118 GLN A CA 1
ATOM 911 C C . GLN A 1 118 ? -15.423 18.751 16.775 1.00 71.75 118 GLN A C 1
ATOM 913 O O . GLN A 1 118 ? -15.682 19.758 16.125 1.00 71.75 118 GLN A O 1
ATOM 918 N N . LYS A 1 119 ? -14.479 18.749 17.730 1.00 74.31 119 LYS A N 1
ATOM 919 C CA . LYS A 1 119 ? -13.616 19.902 18.046 1.00 74.31 119 LYS A CA 1
ATOM 920 C C . LYS A 1 119 ? -12.776 20.369 16.845 1.00 74.31 119 LYS A C 1
ATOM 922 O O . LYS A 1 119 ? -12.395 21.532 16.789 1.00 74.31 119 LYS A O 1
ATOM 927 N N . TYR A 1 120 ? -12.520 19.483 15.881 1.00 73.56 120 TYR A N 1
ATOM 928 C CA . TYR A 1 120 ? -11.784 19.775 14.649 1.00 73.56 120 TYR A CA 1
ATOM 929 C C . TYR A 1 120 ? -12.698 20.109 13.461 1.00 73.56 120 TYR A C 1
ATOM 931 O O . TYR A 1 120 ? -12.217 20.197 12.330 1.00 73.56 120 TYR A O 1
ATOM 939 N N . LYS A 1 121 ? -14.009 20.318 13.680 1.00 68.62 121 LYS A N 1
ATOM 940 C CA . LYS A 1 121 ? -14.898 20.863 12.645 1.00 68.62 121 LYS A CA 1
ATOM 941 C C . LYS A 1 121 ? -14.424 22.264 12.261 1.00 68.62 121 LYS A C 1
ATOM 943 O O . LYS A 1 121 ? -14.706 23.244 12.939 1.00 68.62 121 LYS A O 1
ATOM 948 N N . SER A 1 122 ? -13.725 22.339 11.140 1.00 78.31 122 SER A N 1
ATOM 949 C CA . SER A 1 122 ? -13.324 23.577 10.484 1.00 78.31 122 SER A CA 1
ATOM 950 C C . SER A 1 122 ? -13.926 23.605 9.078 1.00 78.31 122 SER A C 1
ATOM 952 O O . SER A 1 122 ? -14.077 22.539 8.472 1.00 78.31 122 SER A O 1
ATOM 954 N N . PRO A 1 123 ? -14.247 24.783 8.513 1.00 77.06 123 PRO A N 1
ATOM 955 C CA . PRO A 1 123 ? -14.656 24.904 7.111 1.00 77.06 123 PRO A CA 1
ATOM 956 C C . PRO A 1 123 ? -13.660 24.257 6.131 1.00 77.06 123 PRO A C 1
ATOM 958 O O . PRO A 1 123 ? -14.066 23.773 5.076 1.00 77.06 123 PRO A O 1
ATOM 961 N N . ALA A 1 124 ? -12.382 24.140 6.509 1.00 80.69 124 ALA A N 1
ATOM 962 C CA . ALA A 1 124 ? -11.381 23.398 5.744 1.00 80.69 124 ALA A CA 1
ATOM 963 C C . ALA A 1 124 ? -11.757 21.917 5.529 1.00 80.69 124 ALA A C 1
ATOM 965 O O . ALA A 1 124 ? -11.535 21.383 4.449 1.00 80.69 124 ALA A O 1
ATOM 966 N N . VAL A 1 125 ? -12.384 21.261 6.512 1.00 80.25 125 VAL A N 1
ATOM 967 C CA . VAL A 1 125 ? -12.800 19.846 6.420 1.00 80.25 125 VAL A CA 1
ATOM 968 C C . VAL A 1 125 ? -13.893 19.661 5.361 1.00 80.25 125 VAL A C 1
ATOM 970 O O . VAL A 1 125 ? -13.902 18.668 4.639 1.00 80.25 125 VAL A O 1
ATOM 973 N N . ILE A 1 126 ? -14.784 20.646 5.216 1.00 81.50 126 ILE A N 1
ATOM 974 C CA . ILE A 1 126 ? -15.841 20.633 4.195 1.00 81.50 126 ILE A CA 1
ATOM 975 C C . ILE A 1 126 ? -15.226 20.773 2.796 1.00 81.50 126 ILE A C 1
ATOM 977 O O . ILE A 1 126 ? -15.591 20.030 1.886 1.00 81.50 126 ILE A O 1
ATOM 981 N N . PHE A 1 127 ? -14.251 21.673 2.632 1.00 83.19 127 PHE A N 1
ATOM 982 C CA . PHE A 1 127 ? -13.530 21.843 1.367 1.00 83.19 127 PHE A CA 1
ATOM 983 C C . PHE A 1 127 ? -12.741 20.585 0.974 1.00 83.19 127 PHE A C 1
ATOM 985 O O . PHE A 1 127 ? -12.792 20.143 -0.174 1.00 83.19 127 PHE A O 1
ATOM 992 N N . VAL A 1 128 ? -12.065 19.965 1.944 1.00 85.50 128 VAL A N 1
ATOM 993 C CA . VAL A 1 128 ? -11.336 18.705 1.763 1.00 85.50 128 VAL A CA 1
ATOM 994 C C . VAL A 1 128 ? -12.295 17.591 1.323 1.00 85.50 128 VAL A C 1
ATOM 996 O O . VAL A 1 128 ? -12.053 16.965 0.294 1.00 85.50 128 VAL A O 1
ATOM 999 N N . SER A 1 129 ? -13.445 17.423 1.985 1.00 84.75 129 SER A N 1
ATOM 1000 C CA . SER A 1 129 ? -14.471 16.450 1.576 1.00 84.75 129 SER A CA 1
ATOM 1001 C C . SER A 1 129 ? -14.972 16.659 0.140 1.00 84.75 129 SER A C 1
ATOM 1003 O O . SER A 1 129 ? -15.225 15.679 -0.561 1.00 84.75 129 SER A O 1
ATOM 1005 N N . LEU A 1 130 ? -15.113 17.909 -0.310 1.00 86.62 130 LEU A N 1
ATOM 1006 C CA . LEU A 1 130 ? -15.532 18.227 -1.678 1.00 86.62 130 LEU A CA 1
ATOM 1007 C C . LEU A 1 130 ? -14.455 17.839 -2.703 1.00 86.62 130 LEU A C 1
ATOM 1009 O O . LEU A 1 130 ? -14.768 17.204 -3.708 1.00 86.62 130 LEU A O 1
ATOM 1013 N N . MET A 1 131 ? -13.184 18.126 -2.411 1.00 84.62 131 MET A N 1
ATOM 1014 C CA . MET A 1 131 ? -12.051 17.678 -3.231 1.00 84.62 131 MET A CA 1
ATOM 1015 C C . MET A 1 131 ? -11.943 16.149 -3.288 1.00 84.62 131 MET A C 1
ATOM 1017 O O . MET A 1 131 ? -11.723 15.581 -4.356 1.00 84.62 131 MET A O 1
ATOM 1021 N N . GLY A 1 132 ? -12.150 15.469 -2.156 1.00 84.12 132 GLY A N 1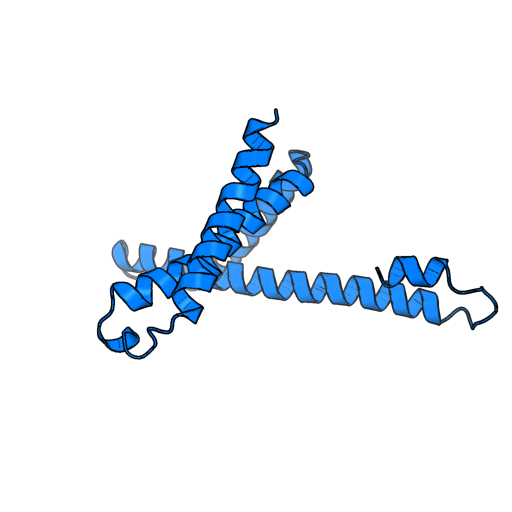
ATOM 1022 C CA . GLY A 1 132 ? -12.176 14.007 -2.088 1.00 84.12 132 GLY A CA 1
ATOM 1023 C C . GLY A 1 132 ? -13.287 13.399 -2.944 1.00 84.12 132 GLY A C 1
ATOM 1024 O O . GLY A 1 132 ? -13.044 12.443 -3.677 1.00 84.12 132 GLY A O 1
ATOM 1025 N N . PHE A 1 133 ? -14.486 13.986 -2.917 1.00 85.50 133 PHE A N 1
ATOM 1026 C CA . PHE A 1 133 ? -15.588 13.560 -3.779 1.00 85.50 133 PHE A CA 1
ATOM 1027 C C . PHE A 1 133 ? -15.238 13.735 -5.264 1.00 85.50 133 PHE A C 1
ATOM 1029 O O . PHE A 1 133 ? -15.428 12.816 -6.058 1.00 85.50 133 PHE A O 1
ATOM 1036 N N . MET A 1 134 ? -14.635 14.869 -5.626 1.00 83.69 134 MET A N 1
ATOM 1037 C CA . MET A 1 134 ? -14.192 15.145 -6.994 1.00 83.69 134 MET A CA 1
ATOM 1038 C C . MET A 1 134 ? -13.145 14.127 -7.492 1.00 83.69 134 MET A C 1
ATOM 1040 O O . MET A 1 134 ? -13.213 13.671 -8.634 1.00 83.69 134 MET A O 1
ATOM 1044 N N . LEU A 1 135 ? -12.217 13.713 -6.621 1.00 83.81 135 LEU A N 1
ATOM 1045 C CA . LEU A 1 135 ? -11.204 12.686 -6.903 1.00 83.81 135 LEU A CA 1
ATOM 1046 C C . LEU A 1 135 ? -11.809 11.295 -7.144 1.00 83.81 135 LEU A C 1
ATOM 1048 O O . LEU A 1 135 ? -11.363 10.588 -8.044 1.00 83.81 135 LEU A O 1
ATOM 1052 N N . VAL A 1 136 ? -12.836 10.911 -6.380 1.00 80.94 136 VAL A N 1
ATOM 1053 C CA . VAL A 1 136 ? -13.537 9.620 -6.546 1.00 80.94 136 VAL A CA 1
ATOM 1054 C C . VAL A 1 136 ? -14.377 9.596 -7.826 1.00 80.94 136 VAL A C 1
ATOM 1056 O O . VAL A 1 136 ? -14.511 8.556 -8.466 1.00 80.94 136 VAL A O 1
ATOM 1059 N N . VAL A 1 137 ? -14.906 10.749 -8.234 1.00 81.94 137 VAL A N 1
ATOM 1060 C CA . VAL A 1 137 ? -15.688 10.907 -9.468 1.00 81.94 137 VAL A CA 1
ATOM 1061 C C . VAL A 1 137 ? -14.800 10.882 -10.725 1.00 81.94 137 VAL A C 1
ATOM 1063 O O . VAL A 1 137 ? -15.253 10.486 -11.796 1.00 81.94 137 VAL A O 1
ATOM 1066 N N . SER A 1 138 ? -13.512 11.214 -10.606 1.00 80.38 138 SER A N 1
ATOM 1067 C CA . SER A 1 138 ? -12.556 11.232 -11.724 1.00 80.38 138 SER A CA 1
ATOM 1068 C C . SER A 1 138 ? -12.418 9.901 -12.500 1.00 80.38 138 SER A C 1
ATOM 1070 O O . SER A 1 138 ? -12.538 9.928 -13.728 1.00 80.38 138 SER A O 1
ATOM 1072 N N . PRO A 1 139 ? -12.214 8.728 -11.861 1.00 73.25 139 PRO A N 1
ATOM 1073 C CA . PRO A 1 139 ? -12.183 7.453 -12.582 1.00 73.25 139 PRO A CA 1
ATOM 1074 C C . PRO A 1 139 ? -13.545 7.070 -13.185 1.00 73.25 139 PRO A C 1
ATOM 1076 O O . PRO A 1 139 ? -13.572 6.402 -14.216 1.00 73.25 139 PRO A O 1
ATOM 1079 N N . LEU A 1 140 ? -14.664 7.524 -12.602 1.00 70.88 140 LEU A N 1
ATOM 1080 C CA . LEU A 1 140 ? -16.006 7.281 -13.148 1.00 70.88 140 LEU A CA 1
ATOM 1081 C C . LEU A 1 140 ? -16.233 8.046 -14.454 1.00 70.88 140 LEU A C 1
ATOM 1083 O O . LEU A 1 140 ? -16.752 7.465 -15.399 1.00 70.88 140 LEU A O 1
ATOM 1087 N N . PHE A 1 141 ? -15.788 9.302 -14.548 1.00 71.38 141 PHE A N 1
ATOM 1088 C CA . PHE A 1 141 ? -15.873 10.069 -15.799 1.00 71.38 141 PHE A CA 1
ATOM 1089 C C . PHE A 1 141 ? -15.070 9.425 -16.932 1.00 71.38 141 PHE A C 1
ATOM 1091 O O . PHE A 1 141 ? -15.580 9.299 -18.039 1.00 71.38 141 PHE A O 1
ATOM 1098 N N . LYS A 1 142 ? -13.858 8.926 -16.652 1.00 67.62 142 LYS A N 1
ATOM 1099 C CA . LYS A 1 142 ? -13.054 8.195 -17.650 1.00 67.62 142 LYS A CA 1
ATOM 1100 C C . LYS A 1 142 ? -13.665 6.864 -18.090 1.00 67.62 142 LYS A C 1
ATOM 1102 O O . LYS A 1 142 ? -13.380 6.405 -19.191 1.00 67.62 142 LYS A O 1
ATOM 1107 N N . LEU A 1 143 ? -14.463 6.229 -17.233 1.00 66.94 143 LEU A N 1
ATOM 1108 C CA . LEU A 1 143 ? -15.239 5.038 -17.587 1.00 66.94 143 LEU A CA 1
ATOM 1109 C C . LEU A 1 143 ? -16.486 5.378 -18.414 1.00 66.94 143 LEU A C 1
ATOM 1111 O O . LEU A 1 143 ? -16.928 4.527 -19.176 1.00 66.94 143 LEU A O 1
ATOM 1115 N N . LEU A 1 144 ? -17.034 6.587 -18.260 1.00 69.19 144 LEU A N 1
ATOM 1116 C CA . LEU A 1 144 ? -18.252 7.067 -18.925 1.00 69.19 144 LEU A CA 1
ATOM 1117 C C . LEU A 1 144 ? -17.975 7.717 -20.295 1.00 69.19 144 LEU A C 1
ATOM 1119 O O . LEU A 1 144 ? -18.885 7.852 -21.101 1.00 69.19 144 LEU A O 1
ATOM 1123 N N . GLU A 1 145 ? -16.723 8.103 -20.562 1.00 63.16 145 GLU A N 1
ATOM 1124 C CA . GLU A 1 145 ? -16.235 8.616 -21.858 1.00 63.16 145 GLU A CA 1
ATOM 1125 C C . GLU A 1 145 ? -15.825 7.490 -22.839 1.00 63.16 145 GLU A C 1
ATOM 1127 O O . GLU A 1 145 ? -15.309 7.755 -23.924 1.00 63.16 145 GLU A O 1
ATOM 1132 N N . LYS A 1 146 ? -16.045 6.226 -22.459 1.00 44.31 146 LYS A N 1
ATOM 1133 C CA . LYS A 1 146 ? -15.918 5.044 -23.324 1.00 44.31 146 LYS A CA 1
ATOM 1134 C C . LYS A 1 146 ? -17.271 4.636 -23.890 1.00 44.31 146 LYS A C 1
ATOM 1136 O O . LYS A 1 146 ? -17.273 4.168 -25.049 1.00 44.31 146 LYS A O 1
#

Sequence (146 aa):
ALALMAKIIPENTGGFIPVLSVLLSISAILTSFFGIYLGFYDALSGIIINIADRFIVRGKKFNNFLPYLVTLTAIVLLWGWVVADVSTMALLQWTVGTFGLVSCLIPCYLIWRVPSLQKYKSPAVIFVSLMGFMLVVSPLFKLLEK

InterPro domains:
  IPR018227 Amino acid/polyamine transporter 2 [PTHR35334] (2-144)

Foldseek 3Di:
DQLVVLVVPDPVPDPVSNVVSVVVVVVVVVVVVVVVLVVQLCVQLVVVVVVCVVPHDDDPVCVVCSSVVSVVVVVVVVVVCVVVVDDPVLVVLVVQLVCLCVVQVVVLVCCVPPPVNVVVPDVVNVVSNVVSVVSNCRSVVVVVVD

Secondary structure (DSSP, 8-state):
-HHHHTTTS-TTS-THHHHHHHHHHHHHHHHHHHHHHHHHHHHHHHHHHHHHHHHSPPPHHHHHHHHHHHHHHHHHHHHHHHHTT--HHHHHHHHHHHHHIIIIIHHHHHHHH-TTTGGG--HHHHHHHHHHHHHHHHHHHHHH--

Organism: NCBI:txid913082